Protein AF-T1AFC2-F1 (afdb_monomer)

Organism: NCBI:txid410659

pLDDT: mean 71.52, std 18.01, range [34.62, 92.44]

Nearest PDB structures (foldseek):
  4s3j-assembly1_A  TM=9.390E-01  e=3.486E-03  Bacillus cereus ATCC 10876
  4s3j-assembly3_C  TM=9.239E-01  e=1.118E-02  Bacillus cereus ATCC 10876
  4s3j-assembly2_B  TM=9.233E-01  e=1.118E-02  Bacillus cereus ATCC 10876
  5jce-assembly1_A  TM=8.966E-01  e=3.583E-02  Oryza sativa Japonica Group
  5c8q-assembly1_B  TM=8.198E-01  e=8.733E-02  Pyricularia oryzae

Secondary structure (DSSP, 8-state):
-------------------SHHHHHHHHHHHHS----EEEEE--TT--HHHHHHHTT--HHHHHHHHT--TTPPPPTT-EEEEE--

Foldseek 3Di:
DDDDDDDDDDDDDDDDDDDDPVVVVVVVVVVVVPPFDKDWDQAAVPDDLVNLCVVQVHDSVVQCVVQVHDPPDTDDGGDITIDGHD

InterPro domains:
  IPR018392 LysM domain [PF01476] (41-84)
  IPR018392 LysM domain [PS51782] (39-83)
  IPR018392 LysM domain [SM00257] (40-84)
  IPR018392 LysM domain [cd00118] (41-83)
  IPR036779 LysM domain superfamily [G3DSA:3.10.350.10] (30-86)
  IPR036779 LysM domain superfamily [SSF54106] (39-85)

Mean predicted aligned error: 14.11 Å

Sequence (86 aa):
LKLRQKLVIPTKSSGAKPSAAKKLARNMRHAANGAGGWLDHRVRPGDSLSRLAHHYRTSIRQILALNHISPRRTLHVGDHIMIPVR

Structure (mmCIF, N/CA/C/O backbone):
data_AF-T1AFC2-F1
#
_entry.id   AF-T1AFC2-F1
#
loop_
_atom_site.group_PDB
_atom_site.id
_atom_site.type_symbol
_atom_site.label_atom_id
_atom_site.label_alt_id
_atom_site.label_comp_id
_atom_site.label_asym_id
_atom_site.label_entity_id
_atom_site.label_seq_id
_atom_site.pdbx_PDB_ins_code
_atom_site.Cartn_x
_atom_site.Cartn_y
_atom_site.Cartn_z
_atom_site.occupancy
_atom_site.B_iso_or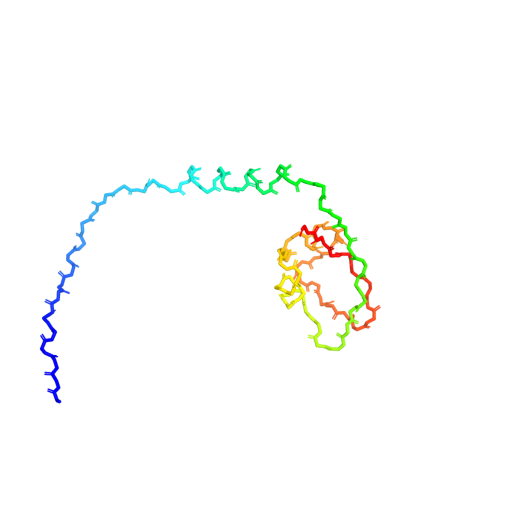_equiv
_atom_site.auth_seq_id
_atom_site.auth_comp_id
_atom_site.auth_asym_id
_atom_site.auth_atom_id
_atom_site.pdbx_PDB_model_num
ATOM 1 N N . LEU A 1 1 ? 17.111 -31.805 34.519 1.00 43.75 1 LEU A N 1
ATOM 2 C CA . LEU A 1 1 ? 18.003 -30.769 35.093 1.00 43.75 1 LEU A CA 1
ATOM 3 C C . LEU A 1 1 ? 19.252 -30.624 34.218 1.00 43.75 1 LEU A C 1
ATOM 5 O O . LEU A 1 1 ? 20.014 -31.569 34.116 1.00 43.75 1 LEU A O 1
ATOM 9 N N . LYS A 1 2 ? 19.397 -29.448 33.586 1.00 40.78 2 LYS A N 1
ATOM 10 C CA . LYS A 1 2 ? 20.625 -28.788 33.080 1.00 40.78 2 LYS A CA 1
ATOM 11 C C . LYS A 1 2 ? 21.558 -29.560 32.119 1.0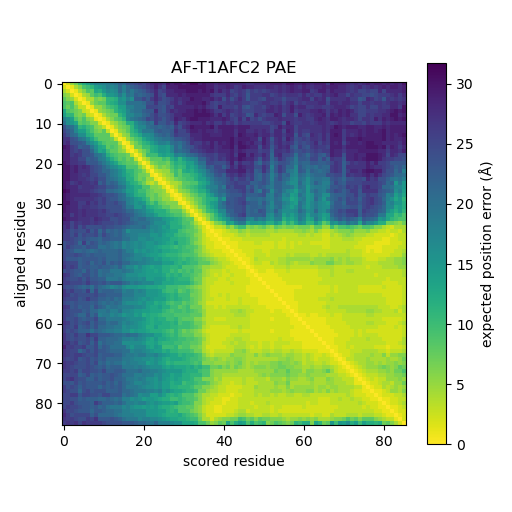0 40.78 2 LYS A C 1
ATOM 13 O O . LYS A 1 2 ? 22.519 -30.200 32.531 1.00 40.78 2 LYS A O 1
ATOM 18 N N . LEU A 1 3 ? 21.341 -29.346 30.815 1.00 34.62 3 LEU A N 1
ATOM 19 C CA . LEU A 1 3 ? 22.328 -29.586 29.754 1.00 34.62 3 LEU A CA 1
ATOM 20 C C . LEU A 1 3 ? 23.484 -28.572 29.865 1.00 34.62 3 LEU A C 1
ATOM 22 O O . LEU A 1 3 ? 23.270 -27.361 29.904 1.00 34.62 3 LEU A O 1
ATOM 26 N N . ARG A 1 4 ? 24.716 -29.084 29.911 1.00 39.91 4 ARG A N 1
ATOM 27 C CA . ARG A 1 4 ? 25.978 -28.332 29.979 1.00 39.91 4 ARG A CA 1
ATOM 28 C C . ARG A 1 4 ? 26.338 -27.779 28.594 1.00 39.91 4 ARG A C 1
ATOM 30 O O . ARG A 1 4 ? 27.090 -28.411 27.857 1.00 39.91 4 ARG A O 1
ATOM 37 N N . GLN A 1 5 ? 25.803 -26.616 28.226 1.00 57.78 5 GLN A N 1
ATOM 38 C CA . GLN A 1 5 ? 26.170 -25.941 26.978 1.00 57.78 5 GLN A CA 1
ATOM 39 C C . GLN A 1 5 ? 27.432 -25.088 27.183 1.00 57.78 5 GLN A C 1
ATOM 41 O O . GLN A 1 5 ? 27.461 -24.159 27.987 1.00 57.78 5 GLN A O 1
ATOM 46 N N . LYS A 1 6 ? 28.500 -25.470 26.479 1.00 50.41 6 LYS A N 1
ATOM 47 C CA . LYS A 1 6 ? 29.835 -24.865 26.514 1.00 50.41 6 LYS A CA 1
ATOM 48 C C . LYS A 1 6 ? 29.813 -23.478 25.856 1.00 50.41 6 LYS A C 1
ATOM 50 O O . LYS A 1 6 ? 29.287 -23.315 24.759 1.00 50.41 6 LYS A O 1
ATOM 55 N N . LEU A 1 7 ? 30.398 -22.505 26.551 1.00 40.84 7 LEU A N 1
ATOM 56 C CA . LEU A 1 7 ? 30.566 -21.112 26.145 1.00 40.84 7 LEU A CA 1
ATOM 57 C C . LEU A 1 7 ? 31.480 -21.023 24.911 1.00 40.84 7 LEU A C 1
ATOM 59 O O . LEU A 1 7 ? 32.660 -21.361 24.988 1.00 40.84 7 LEU A O 1
ATOM 63 N N . VAL A 1 8 ? 30.934 -20.576 23.779 1.00 56.78 8 VAL A N 1
ATOM 64 C CA . VAL A 1 8 ? 31.717 -20.172 22.605 1.00 56.78 8 VAL A CA 1
ATOM 65 C C . VAL A 1 8 ? 31.809 -18.654 22.628 1.00 56.78 8 VAL A C 1
ATOM 67 O O . VAL A 1 8 ? 30.791 -17.969 22.580 1.00 56.78 8 VAL A O 1
ATOM 70 N N . ILE A 1 9 ? 33.033 -18.140 22.716 1.00 39.91 9 ILE A N 1
ATOM 71 C CA . ILE A 1 9 ? 33.350 -16.724 22.536 1.00 39.91 9 ILE A CA 1
ATOM 72 C C . ILE A 1 9 ? 33.707 -16.563 21.053 1.00 39.91 9 ILE A C 1
ATOM 74 O O . ILE A 1 9 ? 34.787 -17.006 20.660 1.00 39.91 9 ILE A O 1
ATOM 78 N N . PRO A 1 10 ? 32.849 -15.992 20.188 1.00 53.25 10 PRO A N 1
ATOM 79 C CA . PRO A 1 10 ? 33.280 -15.673 18.839 1.00 53.25 10 PRO A CA 1
ATOM 80 C C . PRO A 1 10 ? 34.154 -14.417 18.890 1.00 53.25 10 PRO A C 1
ATOM 82 O O . PRO A 1 10 ? 33.673 -13.300 19.098 1.00 53.25 10 PRO A O 1
ATOM 85 N N . THR A 1 11 ? 35.458 -14.605 18.698 1.00 54.44 11 THR A N 1
ATOM 86 C CA . THR A 1 11 ? 36.366 -13.523 18.326 1.00 54.44 11 THR A CA 1
ATOM 87 C C . THR A 1 11 ? 35.969 -13.017 16.938 1.00 54.44 11 THR A C 1
ATOM 89 O O . THR A 1 11 ? 35.750 -13.782 15.999 1.00 54.44 11 THR A O 1
ATOM 92 N N . LYS A 1 12 ? 35.820 -11.696 16.811 1.00 49.03 12 LYS A N 1
ATOM 93 C CA . LYS A 1 12 ? 35.628 -11.022 15.524 1.00 49.03 12 LYS A CA 1
ATOM 94 C C . LYS A 1 12 ? 36.813 -11.342 14.605 1.00 49.03 12 LYS A C 1
ATOM 96 O O . LYS A 1 12 ? 37.928 -10.930 14.911 1.00 49.03 12 LYS A O 1
ATOM 101 N N . SER A 1 13 ? 36.556 -11.950 13.446 1.00 50.94 13 SER A N 1
ATOM 102 C CA . SER A 1 13 ? 37.439 -11.849 12.281 1.00 50.94 13 SER A CA 1
ATOM 103 C C . SER A 1 13 ? 36.707 -11.167 11.125 1.00 50.94 13 SER A C 1
ATOM 105 O O . SER A 1 13 ? 35.658 -11.602 10.655 1.00 50.94 13 SER A O 1
ATOM 107 N N . SER A 1 14 ? 37.292 -10.057 10.706 1.00 54.81 14 SER A N 1
ATOM 108 C CA . SER A 1 14 ? 37.084 -9.283 9.487 1.00 54.81 14 SER A CA 1
ATOM 109 C C . SER A 1 14 ? 37.051 -10.111 8.195 1.00 54.81 14 SER A C 1
ATOM 111 O O . SER A 1 14 ? 37.864 -11.017 8.043 1.00 54.81 14 SER A O 1
ATOM 113 N N . GLY A 1 15 ? 36.231 -9.705 7.213 1.00 47.91 15 GLY A N 1
ATOM 114 C CA . GLY A 1 15 ? 36.465 -10.057 5.804 1.00 47.91 15 GLY A CA 1
ATOM 115 C C . GLY A 1 15 ? 35.223 -10.152 4.910 1.00 47.91 15 GLY A C 1
ATOM 116 O O . GLY A 1 15 ? 34.479 -11.115 4.994 1.00 47.91 15 GLY A O 1
ATOM 117 N N . ALA A 1 16 ? 35.086 -9.185 3.994 1.00 43.09 16 ALA A N 1
ATOM 118 C CA . ALA A 1 16 ? 34.312 -9.221 2.744 1.00 43.09 16 ALA A CA 1
ATOM 119 C C . ALA A 1 16 ? 32.765 -9.246 2.811 1.00 43.09 16 ALA A C 1
ATOM 121 O O . ALA A 1 16 ? 32.120 -10.219 3.185 1.00 43.09 16 ALA A O 1
ATOM 122 N N . LYS A 1 17 ? 32.149 -8.165 2.310 1.00 54.19 17 LYS A N 1
ATOM 123 C CA . LYS A 1 17 ? 30.741 -8.114 1.887 1.00 54.19 17 LYS A CA 1
ATOM 124 C C . LYS A 1 17 ? 30.640 -8.554 0.418 1.00 54.19 17 LYS A C 1
ATOM 126 O O . LYS A 1 17 ? 31.085 -7.795 -0.440 1.00 54.19 17 LYS A O 1
ATOM 131 N N . PRO A 1 18 ? 29.942 -9.655 0.091 1.00 51.38 18 PRO A N 1
ATOM 132 C CA . PRO A 1 18 ? 29.386 -9.836 -1.241 1.00 51.38 18 PRO A CA 1
ATOM 133 C C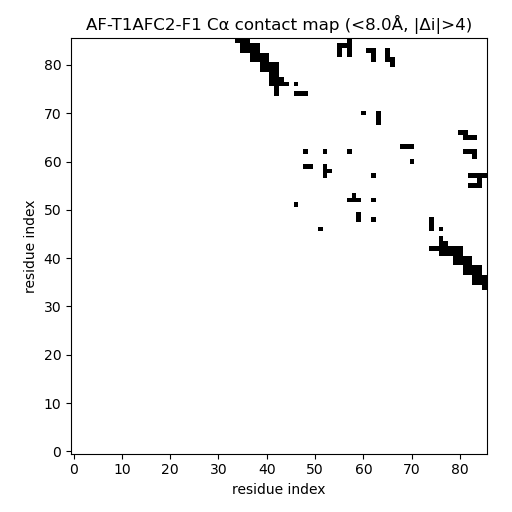 . PRO A 1 18 ? 27.862 -9.994 -1.126 1.00 51.38 18 PRO A C 1
ATOM 135 O O . PRO A 1 18 ? 27.354 -11.104 -1.002 1.00 51.38 18 PRO A O 1
ATOM 138 N N . SER A 1 19 ? 27.081 -8.904 -1.121 1.00 55.25 19 SER A N 1
ATOM 139 C CA . SER A 1 19 ? 25.608 -9.055 -1.066 1.00 55.25 19 SER A CA 1
ATOM 140 C C . SER A 1 19 ? 24.768 -8.026 -1.832 1.00 55.25 19 SER A C 1
ATOM 142 O O . SER A 1 19 ? 23.558 -7.945 -1.627 1.00 55.25 19 SER A O 1
ATOM 144 N N . ALA A 1 20 ? 25.352 -7.292 -2.785 1.00 56.41 20 ALA A N 1
ATOM 145 C CA . ALA A 1 20 ? 24.584 -6.386 -3.648 1.00 56.41 20 ALA A CA 1
ATOM 146 C C . ALA A 1 20 ? 23.994 -7.090 -4.896 1.00 56.41 20 ALA A C 1
ATOM 148 O O . ALA A 1 20 ? 22.820 -6.905 -5.216 1.00 56.41 20 ALA A O 1
ATOM 149 N N . ALA A 1 21 ? 24.747 -7.979 -5.556 1.00 53.97 21 ALA A N 1
ATOM 150 C CA . ALA A 1 21 ? 24.354 -8.555 -6.853 1.00 53.97 21 ALA A CA 1
ATOM 151 C C . ALA A 1 21 ? 23.186 -9.566 -6.777 1.00 53.97 21 ALA A C 1
ATOM 153 O O . ALA A 1 21 ? 22.295 -9.577 -7.627 1.00 53.97 21 ALA A O 1
ATOM 154 N N . LYS A 1 22 ? 23.105 -10.371 -5.707 1.00 53.78 22 LYS A N 1
ATOM 155 C CA . LYS A 1 22 ? 22.041 -11.387 -5.528 1.00 53.78 22 LYS A CA 1
ATOM 156 C C . LYS A 1 22 ? 20.676 -10.782 -5.149 1.00 53.78 22 LYS A C 1
ATOM 158 O O . LYS A 1 22 ? 19.644 -11.456 -5.213 1.00 53.78 22 LYS A O 1
ATOM 163 N N . LYS A 1 23 ? 20.656 -9.512 -4.723 1.00 51.44 23 LYS A N 1
ATOM 164 C CA . LYS A 1 23 ? 19.434 -8.754 -4.408 1.00 51.44 23 LYS A CA 1
ATOM 165 C C . LYS A 1 23 ? 18.817 -8.153 -5.675 1.00 51.44 23 LYS A C 1
ATOM 167 O O . LYS A 1 23 ? 17.602 -8.197 -5.828 1.00 51.44 23 LYS A O 1
ATOM 172 N N . LEU A 1 24 ? 19.649 -7.700 -6.614 1.00 53.16 24 LEU A N 1
ATOM 173 C CA . LEU A 1 24 ? 19.207 -7.108 -7.878 1.00 53.16 24 LEU A CA 1
ATOM 174 C C . LEU A 1 24 ? 18.551 -8.144 -8.806 1.00 53.16 24 LEU A C 1
ATOM 176 O O . LEU A 1 24 ? 17.456 -7.917 -9.314 1.00 53.16 24 LEU A O 1
ATOM 180 N N . ALA A 1 25 ? 19.155 -9.332 -8.932 1.00 53.97 25 ALA A N 1
ATOM 181 C CA . ALA A 1 25 ? 18.620 -10.404 -9.772 1.00 53.97 25 ALA A CA 1
ATOM 182 C C . ALA A 1 25 ? 17.251 -10.909 -9.289 1.00 53.97 25 ALA A C 1
ATOM 184 O O . ALA A 1 25 ? 16.384 -11.185 -10.108 1.00 53.97 25 ALA A O 1
ATOM 185 N N . ARG A 1 26 ? 17.014 -10.978 -7.968 1.00 58.53 26 ARG A N 1
ATOM 186 C CA . ARG A 1 26 ? 15.697 -11.340 -7.409 1.00 58.53 26 ARG A CA 1
ATOM 187 C C . ARG A 1 26 ? 14.626 -10.289 -7.686 1.00 58.53 26 ARG A C 1
ATOM 189 O O . ARG A 1 26 ? 13.482 -10.666 -7.916 1.00 58.53 26 ARG A O 1
ATOM 196 N N . ASN A 1 27 ? 14.980 -9.007 -7.702 1.00 56.50 27 ASN A N 1
ATOM 197 C CA . ASN A 1 27 ? 14.031 -7.940 -8.017 1.00 56.50 27 ASN A CA 1
ATOM 198 C C . ASN A 1 27 ? 13.586 -7.991 -9.489 1.00 56.50 27 ASN A C 1
ATOM 200 O O . ASN A 1 27 ? 12.406 -7.798 -9.765 1.00 56.50 27 ASN A O 1
ATOM 204 N N . MET A 1 28 ? 14.487 -8.335 -10.417 1.00 54.03 28 MET A N 1
ATOM 205 C CA . MET A 1 28 ? 14.173 -8.375 -11.855 1.00 54.03 28 MET A CA 1
ATOM 206 C C . MET A 1 28 ? 13.243 -9.536 -12.247 1.00 54.03 28 MET A C 1
ATOM 208 O O . MET A 1 28 ? 12.397 -9.377 -13.121 1.00 54.03 28 MET A O 1
ATOM 212 N N . ARG A 1 29 ? 13.305 -10.677 -11.546 1.00 52.06 29 ARG A N 1
ATOM 213 C CA . ARG A 1 29 ? 12.383 -11.817 -11.783 1.00 52.06 29 ARG A CA 1
ATOM 214 C C . ARG A 1 29 ? 10.942 -11.517 -11.350 1.00 52.06 29 ARG A C 1
ATOM 216 O O . ARG A 1 29 ? 10.016 -12.040 -11.952 1.00 52.06 29 ARG A O 1
ATOM 223 N N . HIS A 1 30 ? 10.744 -10.657 -10.346 1.00 54.50 30 HIS A N 1
ATOM 224 C CA . HIS A 1 30 ? 9.404 -10.204 -9.939 1.00 54.50 30 HIS A CA 1
ATOM 225 C C . HIS A 1 30 ? 8.821 -9.140 -10.886 1.00 54.50 30 HIS A C 1
ATOM 227 O O . HIS A 1 30 ? 7.606 -8.958 -10.912 1.00 54.50 30 HIS A O 1
ATOM 233 N N . ALA A 1 31 ? 9.662 -8.440 -11.658 1.00 51.31 31 ALA A N 1
ATOM 234 C CA . ALA A 1 31 ? 9.221 -7.462 -12.653 1.00 51.31 31 ALA A CA 1
ATOM 235 C C . ALA A 1 31 ? 8.722 -8.126 -13.952 1.00 51.31 31 ALA A C 1
ATOM 237 O O . ALA A 1 31 ? 7.799 -7.610 -14.573 1.00 51.31 31 ALA A O 1
ATOM 238 N N . ALA A 1 32 ? 9.280 -9.284 -14.327 1.00 49.34 32 ALA A N 1
ATOM 239 C CA . ALA A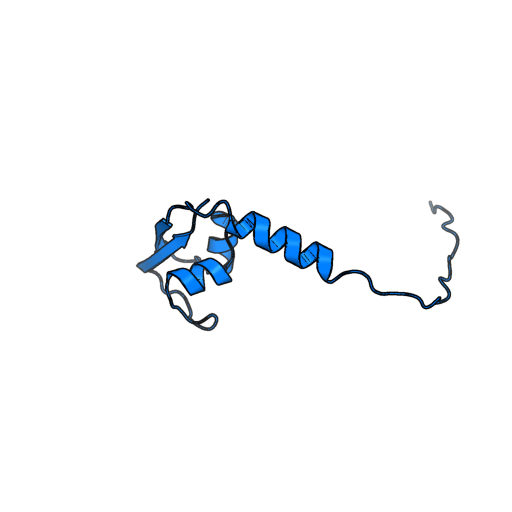 1 32 ? 8.994 -9.949 -15.603 1.00 49.34 32 ALA A CA 1
ATOM 240 C C . ALA A 1 32 ? 7.650 -10.713 -15.662 1.00 49.34 32 ALA A C 1
ATOM 242 O O . ALA A 1 32 ? 7.081 -10.835 -16.739 1.00 49.34 32 ALA A O 1
ATOM 243 N N . ASN A 1 33 ? 7.076 -11.152 -14.532 1.00 52.41 33 ASN A N 1
ATOM 244 C CA . ASN A 1 33 ? 5.710 -11.722 -14.481 1.00 52.41 33 ASN A CA 1
ATOM 245 C C . ASN A 1 33 ? 4.645 -10.608 -14.377 1.00 52.41 33 ASN A C 1
ATOM 247 O O . ASN A 1 33 ? 3.823 -10.573 -13.464 1.00 52.41 33 ASN A O 1
ATOM 251 N N . GLY A 1 34 ? 4.758 -9.605 -15.248 1.00 52.91 34 GLY A N 1
ATOM 252 C CA . GLY A 1 34 ? 4.136 -8.282 -15.131 1.00 52.91 34 GLY A CA 1
ATOM 253 C C . GLY A 1 34 ? 2.669 -8.158 -15.536 1.00 52.91 34 GLY A C 1
ATOM 254 O O . GLY A 1 34 ? 2.127 -7.072 -15.381 1.00 52.91 34 GLY A O 1
ATOM 255 N N . ALA A 1 35 ? 2.006 -9.219 -15.993 1.00 54.69 35 ALA A N 1
ATOM 256 C CA . ALA A 1 35 ? 0.563 -9.194 -16.251 1.00 54.69 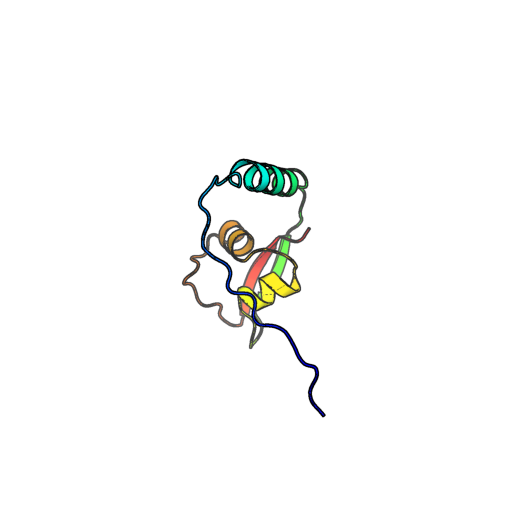35 ALA A CA 1
ATOM 257 C C . ALA A 1 35 ? -0.228 -9.533 -14.971 1.00 54.69 35 ALA A C 1
ATOM 259 O O . ALA A 1 35 ? -1.060 -10.432 -14.955 1.00 54.69 35 ALA A O 1
ATOM 260 N N . GLY A 1 36 ? 0.100 -8.863 -13.862 1.00 63.94 36 GLY A N 1
ATOM 261 C CA . GLY A 1 36 ? -0.681 -8.955 -12.631 1.00 63.94 36 GLY A CA 1
ATOM 262 C C . GLY A 1 36 ? -1.912 -8.074 -12.770 1.00 63.94 36 GLY A C 1
ATOM 263 O O . GLY A 1 36 ? -1.773 -6.868 -12.978 1.00 63.94 36 GLY A O 1
ATOM 264 N N . GLY A 1 37 ? -3.099 -8.671 -12.700 1.00 80.75 37 GLY A N 1
ATOM 265 C CA . GLY A 1 37 ? -4.347 -7.917 -12.673 1.00 80.75 37 GLY A CA 1
ATOM 266 C C . GLY A 1 37 ? -4.423 -6.989 -11.458 1.00 80.75 37 GLY A C 1
ATOM 267 O O . GLY A 1 37 ? -3.640 -7.072 -10.510 1.00 80.75 37 GLY A O 1
ATOM 268 N N . TRP A 1 38 ? -5.394 -6.089 -11.466 1.00 86.94 38 TRP A N 1
ATOM 269 C CA . TRP A 1 38 ? -5.737 -5.282 -10.301 1.00 86.94 38 TRP A CA 1
ATOM 270 C C . TRP A 1 38 ? -7.166 -5.587 -9.876 1.00 86.94 38 TRP A C 1
ATOM 272 O O . TRP A 1 38 ? -8.034 -5.847 -10.707 1.00 86.94 38 TRP A O 1
ATOM 282 N N . LEU A 1 39 ? -7.397 -5.547 -8.570 1.00 88.75 39 LEU A N 1
ATOM 283 C CA . LEU A 1 39 ? -8.715 -5.685 -7.967 1.00 88.75 39 LEU A CA 1
ATOM 284 C C . LEU A 1 39 ? -9.125 -4.348 -7.348 1.00 88.75 39 LEU A C 1
ATOM 286 O O . LEU A 1 39 ? -8.325 -3.743 -6.636 1.00 88.75 39 LEU A O 1
ATOM 290 N N . ASP A 1 40 ? -10.361 -3.909 -7.581 1.00 91.56 40 ASP A N 1
ATOM 291 C CA . ASP A 1 40 ? -10.956 -2.820 -6.802 1.00 91.56 40 ASP A CA 1
ATOM 292 C C . ASP A 1 40 ? -11.376 -3.350 -5.425 1.00 91.56 40 ASP A C 1
ATOM 294 O O . ASP A 1 40 ? -12.202 -4.259 -5.319 1.00 91.56 40 ASP A O 1
ATOM 298 N N . HIS A 1 41 ? -10.781 -2.809 -4.364 1.00 90.94 41 HIS A N 1
ATOM 299 C CA . HIS A 1 41 ? -11.120 -3.139 -2.984 1.00 90.94 41 HIS A CA 1
ATOM 300 C C . HIS A 1 41 ? -11.697 -1.918 -2.284 1.00 90.94 41 HIS A C 1
ATOM 302 O O . HIS A 1 41 ? -11.028 -0.895 -2.125 1.00 90.94 41 HIS A O 1
ATOM 308 N N . ARG A 1 42 ? -12.921 -2.066 -1.777 1.00 92.44 42 ARG A N 1
ATOM 309 C CA . ARG A 1 42 ? -13.539 -1.078 -0.897 1.00 92.44 42 ARG A CA 1
ATOM 310 C C . ARG A 1 42 ? -13.059 -1.280 0.537 1.00 92.44 42 ARG A C 1
ATOM 312 O O . ARG A 1 42 ? -13.338 -2.315 1.145 1.00 92.44 42 ARG A O 1
ATOM 319 N N . VAL A 1 43 ? -12.376 -0.276 1.079 1.00 88.94 43 VAL A N 1
ATOM 320 C CA . VAL A 1 43 ? -11.800 -0.277 2.429 1.00 88.94 43 VAL A CA 1
ATOM 321 C C . VAL A 1 43 ? -12.899 -0.447 3.481 1.00 88.94 43 VAL A C 1
ATOM 323 O O . VAL A 1 43 ? -13.883 0.297 3.506 1.00 88.94 43 VAL A O 1
ATOM 326 N N . ARG A 1 44 ? -12.723 -1.424 4.374 1.00 87.06 44 ARG A N 1
ATOM 327 C CA . ARG A 1 44 ? -13.636 -1.746 5.481 1.00 87.06 44 ARG A CA 1
ATOM 328 C C . ARG A 1 44 ? -13.063 -1.287 6.829 1.00 87.06 44 ARG A C 1
ATOM 330 O O . ARG A 1 44 ? -11.859 -1.048 6.934 1.00 87.06 44 ARG A O 1
ATOM 337 N N . PRO A 1 45 ? -13.886 -1.171 7.890 1.00 84.69 45 PRO A N 1
ATOM 338 C CA . PRO A 1 45 ? -13.384 -0.880 9.230 1.00 84.69 45 PRO A CA 1
ATOM 339 C C . PRO A 1 45 ? -12.299 -1.880 9.651 1.00 84.69 45 PRO A C 1
ATOM 341 O O . PRO A 1 45 ? -12.517 -3.089 9.631 1.00 84.69 45 PRO A O 1
ATOM 344 N N . GLY A 1 46 ? -11.124 -1.366 10.021 1.00 81.19 46 GLY A N 1
ATOM 345 C CA . GLY A 1 46 ? -9.968 -2.181 10.409 1.00 81.19 46 GLY A CA 1
ATOM 346 C C . GLY A 1 46 ? -9.036 -2.583 9.261 1.00 81.19 46 GLY A C 1
ATOM 347 O O .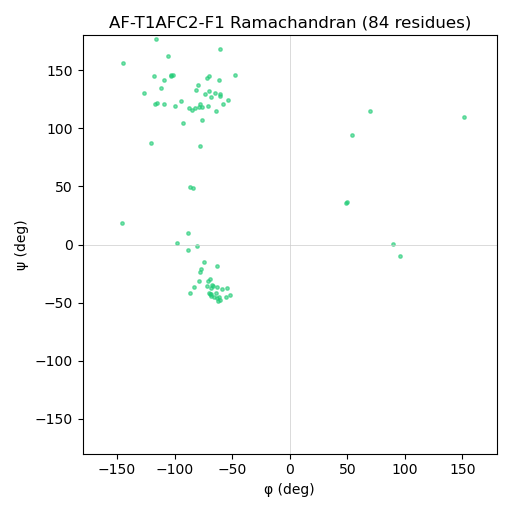 GLY A 1 46 ? -8.024 -3.245 9.520 1.00 81.19 46 GLY A O 1
ATOM 348 N N . ASP A 1 47 ? -9.319 -2.175 8.024 1.00 85.62 47 ASP A N 1
ATOM 349 C CA . ASP A 1 47 ? -8.365 -2.309 6.927 1.00 85.62 47 ASP A CA 1
ATOM 350 C C . ASP A 1 47 ? -7.213 -1.312 7.076 1.00 85.62 47 ASP A C 1
ATOM 352 O O . ASP A 1 47 ? -7.364 -0.171 7.511 1.00 85.62 47 ASP A O 1
ATOM 356 N N . SER A 1 48 ? -6.023 -1.761 6.692 1.00 87.81 48 SER A N 1
ATOM 357 C CA . SER A 1 48 ? -4.821 -0.939 6.636 1.00 87.81 48 SER A CA 1
ATOM 358 C C . SER A 1 48 ? -3.971 -1.372 5.450 1.00 87.81 48 SER A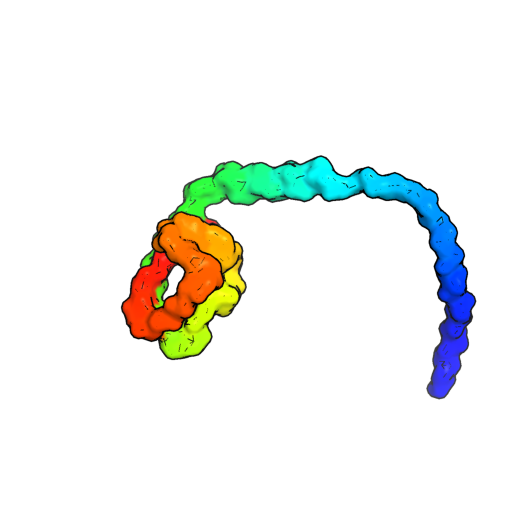 C 1
ATOM 360 O O . SER A 1 48 ? -4.041 -2.522 5.016 1.00 87.81 48 SER A O 1
ATOM 362 N N . LEU A 1 49 ? -3.119 -0.479 4.942 1.00 86.25 49 LEU A N 1
ATOM 363 C CA . LEU A 1 49 ? -2.214 -0.801 3.832 1.00 86.25 49 LEU A CA 1
ATOM 364 C C . LEU A 1 49 ? -1.348 -2.035 4.120 1.00 86.25 49 LEU A C 1
ATOM 366 O O . LEU A 1 49 ? -1.102 -2.834 3.222 1.00 86.25 49 LEU A O 1
ATOM 370 N N . SER A 1 50 ? -0.903 -2.212 5.367 1.00 88.19 50 SER A N 1
ATOM 371 C CA . SER A 1 50 ? -0.112 -3.374 5.780 1.00 88.19 50 SER A CA 1
ATOM 372 C C . SER A 1 50 ? -0.930 -4.665 5.783 1.00 88.19 50 SER A C 1
ATOM 374 O O . SER A 1 50 ? -0.451 -5.687 5.291 1.00 88.19 50 SER A O 1
ATOM 376 N N . ARG A 1 51 ? -2.169 -4.621 6.285 1.00 89.56 51 ARG A N 1
ATOM 377 C CA . ARG A 1 51 ? -3.071 -5.779 6.314 1.00 89.56 51 ARG A CA 1
ATOM 378 C C . ARG A 1 51 ? -3.511 -6.176 4.903 1.00 89.56 51 ARG A C 1
ATOM 380 O O . ARG A 1 51 ? -3.459 -7.358 4.577 1.00 89.56 51 ARG A O 1
ATOM 387 N N . LEU A 1 52 ? -3.834 -5.200 4.053 1.00 87.69 52 LEU A N 1
ATOM 388 C CA . LEU A 1 52 ? -4.160 -5.405 2.638 1.00 87.69 52 LEU A CA 1
ATOM 389 C C . LEU A 1 52 ? -2.964 -5.991 1.880 1.00 87.69 52 LEU A C 1
ATOM 391 O O . LEU A 1 52 ? -3.098 -7.018 1.225 1.00 87.69 52 LEU A O 1
ATOM 395 N N . ALA A 1 53 ? -1.769 -5.413 2.033 1.00 87.94 53 ALA A N 1
ATOM 396 C CA . ALA A 1 53 ? -0.560 -5.937 1.400 1.00 87.94 53 ALA A CA 1
ATOM 397 C C . ALA A 1 53 ? -0.306 -7.408 1.767 1.00 87.94 53 ALA A C 1
ATOM 399 O O . ALA A 1 53 ? -0.054 -8.233 0.891 1.00 87.94 53 ALA A O 1
ATOM 400 N N . HIS A 1 54 ? -0.436 -7.755 3.051 1.00 88.38 54 HIS A N 1
ATOM 401 C CA . HIS A 1 54 ? -0.272 -9.130 3.516 1.00 88.38 54 HIS A CA 1
ATOM 402 C C . HIS A 1 54 ? -1.360 -10.067 2.972 1.00 88.38 54 HIS A C 1
ATOM 404 O O . HIS A 1 54 ? -1.055 -11.168 2.519 1.00 88.38 54 HIS A O 1
ATOM 410 N N . HIS A 1 55 ? -2.624 -9.637 3.004 1.00 88.38 55 HIS A N 1
ATOM 411 C CA . HIS A 1 55 ? -3.758 -10.441 2.552 1.00 88.38 55 HIS A CA 1
ATOM 412 C C . HIS A 1 55 ? -3.669 -10.767 1.057 1.00 88.38 55 HIS A C 1
ATOM 414 O O . HIS A 1 55 ? -3.786 -11.925 0.666 1.00 88.38 55 HIS A O 1
ATOM 420 N N . TYR A 1 56 ? -3.355 -9.761 0.241 1.00 87.25 56 TYR A N 1
ATOM 421 C CA . TYR A 1 56 ? -3.254 -9.882 -1.213 1.00 87.25 56 TYR A CA 1
ATOM 422 C C . TYR A 1 56 ? -1.857 -10.293 -1.701 1.00 87.25 56 TYR A C 1
ATOM 424 O O . TYR A 1 56 ? -1.581 -10.236 -2.896 1.00 87.25 56 TYR A O 1
ATOM 432 N N . ARG A 1 57 ? -0.960 -10.698 -0.786 1.00 87.50 57 ARG A N 1
ATOM 433 C CA . ARG A 1 57 ? 0.428 -11.112 -1.081 1.00 87.50 57 ARG A CA 1
ATOM 434 C C . ARG A 1 57 ? 1.183 -10.120 -1.972 1.00 87.50 57 ARG A C 1
ATOM 436 O O . ARG A 1 57 ? 2.009 -10.496 -2.802 1.00 87.50 57 ARG A O 1
ATOM 443 N N . THR A 1 58 ? 0.909 -8.841 -1.774 1.00 86.81 58 THR A N 1
ATOM 444 C CA . THR A 1 58 ? 1.495 -7.740 -2.528 1.00 86.81 58 THR A CA 1
ATOM 445 C C . THR A 1 58 ? 2.334 -6.867 -1.602 1.00 86.81 58 THR A C 1
ATOM 447 O O . THR A 1 58 ? 2.430 -7.101 -0.396 1.00 86.81 58 THR A O 1
ATOM 450 N N . SER A 1 59 ? 2.998 -5.856 -2.149 1.00 88.44 59 SER A N 1
ATOM 451 C CA . SER A 1 59 ? 3.769 -4.916 -1.335 1.00 88.44 59 SER A CA 1
ATOM 452 C C . SER A 1 59 ? 3.028 -3.597 -1.158 1.00 88.44 59 SER A C 1
ATOM 454 O O . SER A 1 59 ? 2.406 -3.091 -2.089 1.00 88.44 59 SER A O 1
ATOM 456 N N . ILE A 1 60 ? 3.176 -2.982 0.022 1.00 88.12 60 ILE A N 1
ATOM 457 C CA . ILE A 1 60 ? 2.641 -1.637 0.292 1.00 88.12 60 ILE A CA 1
ATOM 458 C C . ILE A 1 60 ? 3.096 -0.670 -0.807 1.00 88.12 60 ILE A C 1
ATOM 460 O O . ILE A 1 60 ? 2.289 0.070 -1.347 1.00 88.12 60 ILE A O 1
ATOM 464 N N . ARG A 1 61 ? 4.373 -0.728 -1.212 1.00 87.62 61 ARG A N 1
ATOM 465 C CA . ARG A 1 61 ? 4.915 0.125 -2.281 1.00 87.62 61 ARG A CA 1
ATOM 466 C C . ARG A 1 61 ? 4.191 -0.048 -3.617 1.00 87.62 61 ARG A C 1
ATOM 468 O O . ARG A 1 61 ? 4.000 0.946 -4.301 1.00 87.62 61 ARG A O 1
ATOM 475 N N . GLN A 1 62 ? 3.794 -1.267 -3.979 1.00 87.69 62 GLN A N 1
ATOM 476 C CA . GLN A 1 62 ? 3.039 -1.515 -5.210 1.00 87.69 62 GLN A CA 1
ATOM 477 C C . GLN A 1 62 ? 1.614 -0.971 -5.117 1.00 87.69 62 GLN A C 1
ATOM 479 O O . GLN A 1 62 ? 1.168 -0.340 -6.066 1.00 87.69 62 GLN A O 1
ATOM 484 N N . ILE A 1 63 ? 0.933 -1.140 -3.978 1.00 88.00 63 ILE A N 1
ATOM 485 C CA . ILE A 1 63 ? 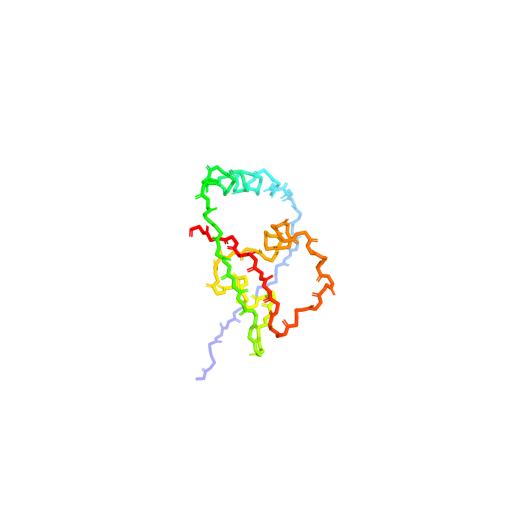-0.393 -0.540 -3.752 1.00 88.00 63 ILE A CA 1
ATOM 486 C C . ILE A 1 63 ? -0.303 0.989 -3.846 1.00 88.00 63 ILE A C 1
ATOM 488 O O . ILE A 1 63 ? -1.087 1.616 -4.554 1.00 88.00 63 ILE A O 1
ATOM 492 N N . LEU A 1 64 ? 0.677 1.593 -3.168 1.00 88.69 64 LEU A N 1
ATOM 493 C CA . LEU A 1 64 ? 0.879 3.042 -3.184 1.00 88.69 64 LEU A CA 1
ATOM 494 C C . LEU A 1 64 ? 1.170 3.558 -4.598 1.00 88.69 64 LEU A C 1
ATOM 496 O O . LEU A 1 64 ? 0.590 4.558 -5.008 1.00 88.69 64 LEU A O 1
ATOM 500 N N . ALA A 1 65 ? 2.045 2.865 -5.334 1.00 88.12 65 ALA A N 1
ATOM 501 C CA . ALA A 1 65 ? 2.393 3.216 -6.705 1.00 88.12 65 ALA A CA 1
ATOM 502 C C . ALA A 1 65 ? 1.190 3.098 -7.649 1.00 88.12 65 ALA A C 1
ATOM 504 O O . ALA A 1 65 ? 0.983 3.996 -8.452 1.00 88.12 65 ALA A O 1
ATOM 505 N N . LEU A 1 66 ? 0.378 2.042 -7.517 1.00 88.00 66 LEU A N 1
ATOM 506 C CA . LEU A 1 66 ? -0.800 1.825 -8.360 1.00 88.00 66 LEU A CA 1
ATOM 507 C C . LEU A 1 66 ? -1.892 2.882 -8.131 1.00 88.00 66 LEU A C 1
ATOM 509 O O . LEU A 1 66 ? -2.550 3.292 -9.077 1.00 88.00 66 LEU A O 1
ATOM 513 N N . ASN A 1 67 ? -2.069 3.341 -6.888 1.00 89.00 67 ASN A N 1
ATOM 514 C CA . ASN A 1 67 ? -3.103 4.324 -6.531 1.00 89.00 67 ASN A CA 1
ATOM 515 C C . ASN A 1 67 ? -2.585 5.768 -6.460 1.00 89.00 67 ASN A C 1
ATOM 517 O O . ASN A 1 67 ? -3.336 6.661 -6.076 1.00 89.00 67 ASN A O 1
ATOM 521 N N . HIS A 1 68 ? -1.302 6.006 -6.749 1.00 88.12 68 HIS A N 1
ATOM 522 C CA . HIS A 1 68 ? -0.637 7.308 -6.592 1.00 88.12 68 HIS A CA 1
ATOM 523 C C . HIS A 1 68 ? -0.864 7.968 -5.216 1.00 88.12 68 HIS A C 1
ATOM 525 O O . HIS A 1 68 ? -0.992 9.186 -5.095 1.00 88.12 68 HIS A O 1
ATOM 531 N N . ILE A 1 69 ? -0.909 7.160 -4.154 1.00 87.00 69 ILE A N 1
ATOM 532 C CA . ILE A 1 69 ? -1.124 7.631 -2.782 1.00 87.00 69 ILE A CA 1
ATOM 533 C C . ILE A 1 69 ? 0.189 7.686 -2.003 1.00 87.00 69 ILE A C 1
ATOM 535 O O . ILE A 1 69 ? 1.087 6.855 -2.154 1.00 87.00 69 ILE A O 1
ATOM 539 N N . SER A 1 70 ? 0.286 8.665 -1.110 1.00 85.44 70 SER A N 1
ATOM 540 C CA . SER A 1 70 ? 1.442 8.818 -0.231 1.00 85.44 70 SER A CA 1
ATOM 541 C C . SER A 1 70 ? 1.501 7.708 0.829 1.00 85.44 70 SER A C 1
ATOM 543 O O . SER A 1 70 ? 0.470 7.353 1.395 1.00 85.44 70 SER A O 1
ATOM 545 N N . PRO A 1 71 ? 2.698 7.230 1.224 1.00 77.81 71 PRO A N 1
ATOM 546 C CA . PRO A 1 71 ? 2.864 6.242 2.301 1.00 77.81 71 PRO A CA 1
ATOM 547 C C . PRO A 1 71 ? 2.397 6.739 3.675 1.00 77.81 71 PRO A C 1
ATOM 549 O O . PRO A 1 71 ? 2.191 5.942 4.582 1.00 77.81 71 PRO A O 1
ATOM 552 N N . ARG A 1 72 ? 2.266 8.061 3.836 1.00 77.50 72 ARG A N 1
ATOM 553 C CA . ARG A 1 72 ? 1.748 8.713 5.045 1.00 77.50 72 ARG A CA 1
ATOM 554 C C . ARG A 1 72 ? 0.224 8.872 5.032 1.00 77.50 72 ARG A C 1
ATOM 556 O O . ARG A 1 72 ? -0.326 9.371 6.004 1.00 77.50 72 ARG A O 1
ATOM 563 N N . ARG A 1 73 ? -0.447 8.517 3.930 1.00 79.19 73 ARG A N 1
ATOM 564 C CA . ARG A 1 73 ? -1.898 8.655 3.808 1.00 79.19 73 ARG A CA 1
ATOM 565 C C . ARG A 1 73 ? -2.588 7.583 4.648 1.00 79.19 73 ARG A C 1
ATOM 567 O O . ARG A 1 73 ? -2.297 6.396 4.510 1.00 79.19 73 ARG A O 1
ATOM 574 N N . THR A 1 74 ? -3.530 8.015 5.474 1.00 80.69 74 THR A N 1
ATOM 575 C CA . THR A 1 74 ? -4.444 7.130 6.200 1.00 80.69 74 THR A CA 1
ATOM 576 C C . THR A 1 74 ? -5.563 6.672 5.268 1.00 80.69 74 THR A C 1
ATOM 578 O O . THR A 1 74 ? -6.080 7.472 4.487 1.00 80.69 74 THR A O 1
ATOM 581 N N . LEU A 1 75 ? -5.917 5.386 5.334 1.00 82.94 75 LEU A N 1
ATOM 582 C CA . LEU A 1 75 ? -7.071 4.844 4.617 1.00 82.94 75 LEU A CA 1
ATOM 583 C C . LEU A 1 75 ? -8.345 5.123 5.403 1.00 82.94 75 LEU A C 1
ATOM 585 O O . LEU A 1 75 ? -8.380 4.861 6.607 1.00 82.94 75 LEU A O 1
ATOM 589 N N . HIS A 1 76 ? -9.380 5.609 4.725 1.00 82.56 76 HIS A N 1
ATOM 590 C CA . HIS A 1 76 ? -10.691 5.804 5.327 1.00 82.56 76 HIS A CA 1
ATOM 591 C C . HIS A 1 76 ? -11.641 4.699 4.884 1.00 82.56 76 HIS A C 1
ATOM 593 O O . HIS A 1 76 ? -11.569 4.183 3.768 1.00 82.56 76 HIS A O 1
ATOM 599 N N . VAL A 1 77 ? -12.543 4.318 5.784 1.00 84.06 77 VAL A N 1
ATOM 600 C CA . VAL A 1 77 ? -13.584 3.338 5.472 1.00 84.06 77 VAL A CA 1
ATOM 601 C C . VAL A 1 77 ? -14.442 3.873 4.330 1.00 84.06 77 VAL A C 1
ATOM 603 O O . VAL A 1 77 ? -14.932 4.996 4.394 1.00 84.06 77 VAL A O 1
ATOM 606 N N . GLY A 1 78 ? -14.638 3.049 3.303 1.00 82.31 78 GLY A N 1
ATOM 607 C CA . GLY A 1 78 ? -15.364 3.418 2.092 1.00 82.31 78 GLY A CA 1
ATOM 608 C C . GLY A 1 78 ? -14.482 3.890 0.938 1.00 82.31 78 GLY A C 1
ATOM 609 O O . GLY A 1 78 ? -15.003 3.973 -0.171 1.00 82.31 78 GLY A O 1
ATOM 610 N N . ASP A 1 79 ? -13.183 4.123 1.155 1.00 87.06 79 ASP A N 1
ATOM 611 C CA . ASP A 1 79 ? -12.245 4.418 0.069 1.00 87.06 79 ASP A CA 1
ATOM 612 C C . ASP A 1 79 ? -12.164 3.232 -0.905 1.00 87.06 79 ASP A C 1
ATOM 614 O O . ASP A 1 79 ? -12.163 2.067 -0.497 1.00 87.06 79 ASP A O 1
ATOM 618 N N . HIS A 1 80 ? -12.060 3.535 -2.195 1.00 90.06 80 HIS A N 1
ATOM 619 C CA . HIS A 1 80 ? -11.772 2.552 -3.234 1.00 90.06 80 HIS A CA 1
ATOM 620 C C . HIS A 1 80 ? -10.271 2.536 -3.502 1.00 90.06 80 HIS A C 1
ATOM 622 O O . HIS A 1 80 ? -9.672 3.574 -3.793 1.00 90.06 80 HIS A O 1
ATOM 628 N N . ILE A 1 81 ? -9.657 1.364 -3.358 1.00 89.81 81 ILE A N 1
ATOM 629 C CA . ILE A 1 81 ? -8.233 1.157 -3.597 1.00 89.81 81 ILE A CA 1
ATOM 630 C C . ILE A 1 81 ? -8.033 0.017 -4.577 1.00 89.81 81 ILE A C 1
ATOM 632 O O . ILE A 1 81 ? -8.514 -1.096 -4.384 1.00 89.81 81 ILE A O 1
ATOM 636 N N . MET A 1 82 ? -7.223 0.290 -5.590 1.00 90.62 82 MET A N 1
ATOM 6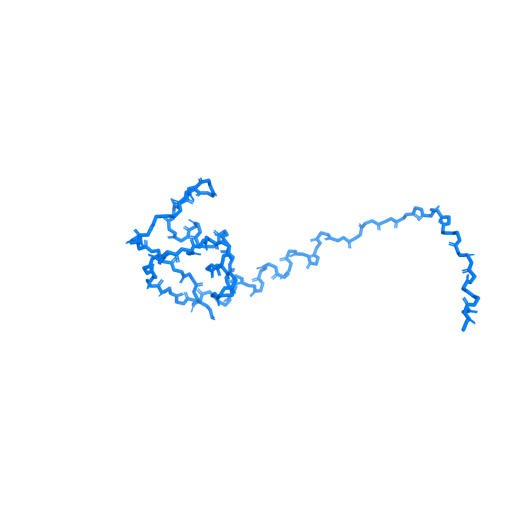37 C CA . MET A 1 82 ? -6.754 -0.696 -6.544 1.00 90.62 82 MET A CA 1
ATOM 638 C C . MET A 1 82 ? -5.628 -1.515 -5.915 1.00 90.62 82 MET A C 1
ATOM 640 O O . MET A 1 82 ? -4.590 -0.987 -5.516 1.00 90.62 82 MET A O 1
ATOM 644 N N . ILE A 1 83 ? -5.797 -2.825 -5.823 1.00 89.69 83 ILE A N 1
ATOM 645 C CA . ILE A 1 83 ? -4.788 -3.711 -5.249 1.00 89.69 83 ILE A CA 1
ATOM 646 C C . ILE A 1 83 ? -4.179 -4.543 -6.374 1.00 89.69 83 ILE A C 1
ATOM 648 O O . ILE A 1 83 ? -4.913 -5.269 -7.046 1.00 89.69 83 ILE A O 1
ATOM 652 N N . PRO A 1 84 ? -2.854 -4.466 -6.596 1.00 86.19 84 PRO A N 1
ATOM 653 C CA . PRO A 1 84 ? -2.197 -5.312 -7.575 1.00 86.19 84 PRO A CA 1
ATOM 654 C C . PRO A 1 84 ? -2.171 -6.747 -7.054 1.00 86.19 84 PRO A C 1
ATOM 656 O O . PRO A 1 84 ? -1.563 -7.016 -6.011 1.00 86.19 84 PRO A O 1
ATOM 659 N N . VAL A 1 85 ? -2.808 -7.647 -7.799 1.00 80.81 85 VAL A N 1
ATOM 660 C CA . VAL A 1 85 ? -2.847 -9.088 -7.548 1.00 80.81 85 VAL A CA 1
ATOM 661 C C . VAL A 1 85 ? -2.007 -9.801 -8.609 1.00 80.81 85 VAL A C 1
ATOM 663 O O . VAL A 1 85 ? -1.947 -9.387 -9.766 1.00 80.81 85 VAL A O 1
ATOM 666 N N . ARG A 1 86 ? -1.287 -10.842 -8.204 1.00 68.88 86 ARG A N 1
ATOM 667 C CA . ARG A 1 86 ? -0.503 -11.705 -9.092 1.00 68.88 86 ARG A CA 1
ATOM 668 C C . ARG A 1 86 ? -0.870 -13.153 -8.852 1.00 68.88 86 ARG A C 1
ATOM 670 O O . ARG A 1 86 ? -1.165 -13.475 -7.679 1.00 68.88 86 ARG A O 1
#

Radius of gyration: 21.31 Å; Cα contacts (8 Å, |Δi|>4): 73; chains: 1; bounding box: 53×40×51 Å

Solvent-accessible surface area (backbone atoms only — not comparable to full-atom values): 5701 Å² total; per-residue (Å²): 136,84,84,88,77,79,90,80,81,84,76,90,76,89,82,86,88,89,71,66,68,75,53,52,58,57,54,53,61,66,58,70,70,62,87,44,54,74,42,86,41,69,36,48,90,89,61,43,65,68,58,49,16,61,75,55,74,40,50,52,69,55,33,30,62,72,59,76,46,60,94,85,60,81,81,51,71,69,42,79,41,52,38,61,35,122